Protein AF-A0A2S8NR70-F1 (afdb_monomer_lite)

Foldseek 3Di:
DKEKEWEAFLAAKIWIFIDDPNHTPDIDIDGHHHLVVRLVVVVVVCCVQFWDQDPVRDTDGDDCSVVYAAEYEPDDDDPPDDPVRVVSRVVNVVVCCVVPVRHDYDYPVVVVVVVPD

pLDDT: mean 82.93, std 11.63, range [36.47, 96.31]

Radius of gyration: 15.0 Å; chains: 1; bounding box: 35×43×35 Å

Secondary structure (DSSP, 8-state):
-EEEEEE--SSSEEEEEEEETTEEEEEEEEE-SSHHHHHHHHHHHHHHHHEEE-TTS-EEEPTTGGG-EEEEEEPPPPTTS-HHHHHHHHHHHHHHHHH-TT-EEEEHHHHHHHH--

Sequence (117 aa):
MIKIGIDPSGTGTTGIVIYEDNKIIHKQEFFSKDWKDHYELIDEYIDEYYFSLNENGFYVHKEGGSKMIWNIENCLYTNANASKDRDDLLRLLWSCTISYQFLNWVSSKYTKSVLCP

Structure (mmCIF, N/CA/C/O backbone):
data_AF-A0A2S8NR70-F1
#
_entry.id   AF-A0A2S8NR70-F1
#
loop_
_atom_site.group_PDB
_atom_site.id
_atom_site.type_symbol
_atom_site.label_atom_id
_atom_site.label_alt_id
_atom_site.label_comp_id
_atom_site.label_asym_id
_atom_site.label_entity_id
_atom_site.label_seq_id
_atom_site.pdbx_PDB_ins_code
_atom_site.Cartn_x
_atom_site.Cartn_y
_atom_site.Cartn_z
_atom_site.occupancy
_atom_site.B_iso_or_equiv
_atom_site.auth_seq_id
_atom_site.auth_comp_id
_atom_site.auth_asym_id
_atom_site.auth_atom_id
_atom_site.pdbx_PDB_model_num
ATOM 1 N N . MET A 1 1 ? -15.843 -1.300 12.259 1.00 79.56 1 MET A N 1
ATOM 2 C CA . MET A 1 1 ? -14.427 -1.751 12.232 1.00 79.56 1 MET A CA 1
ATOM 3 C C . MET A 1 1 ? -13.862 -1.449 10.861 1.00 79.56 1 MET A C 1
ATOM 5 O O . MET A 1 1 ? -14.419 -1.935 9.881 1.00 79.56 1 MET A O 1
ATOM 9 N N . ILE A 1 2 ? -12.777 -0.676 10.804 1.00 86.19 2 ILE A N 1
ATOM 10 C CA . ILE A 1 2 ? -12.110 -0.342 9.545 1.00 86.19 2 ILE A CA 1
ATOM 11 C C . ILE A 1 2 ? -11.006 -1.368 9.251 1.00 86.19 2 ILE A C 1
ATOM 13 O O . ILE A 1 2 ? -10.261 -1.767 10.150 1.00 86.19 2 ILE A O 1
ATOM 17 N N . LYS A 1 3 ? -10.919 -1.810 7.996 1.00 88.50 3 LYS A N 1
ATOM 18 C CA . LYS A 1 3 ? -9.861 -2.689 7.485 1.00 88.50 3 LYS A CA 1
ATOM 19 C C . LYS A 1 3 ? -9.307 -2.096 6.203 1.00 88.50 3 LYS A C 1
ATOM 21 O O . LYS A 1 3 ? -10.083 -1.701 5.337 1.00 88.50 3 LYS A O 1
ATOM 26 N N . ILE A 1 4 ? -7.991 -2.086 6.067 1.00 89.69 4 ILE A N 1
ATOM 27 C CA . ILE A 1 4 ? -7.317 -1.541 4.892 1.00 89.69 4 ILE A CA 1
ATOM 28 C C . ILE A 1 4 ? -6.511 -2.662 4.247 1.00 89.69 4 ILE A C 1
ATOM 30 O O . ILE A 1 4 ? -5.822 -3.417 4.935 1.00 89.69 4 ILE A O 1
ATOM 34 N N . GLY A 1 5 ? -6.682 -2.823 2.940 1.00 90.94 5 GLY A N 1
ATOM 35 C CA . GLY A 1 5 ? -5.932 -3.752 2.106 1.00 90.94 5 GLY A CA 1
ATOM 36 C C . GLY A 1 5 ? -5.048 -2.974 1.144 1.00 90.94 5 GLY A C 1
ATOM 37 O O . GLY A 1 5 ? -5.548 -2.094 0.445 1.00 90.94 5 GLY A O 1
ATOM 38 N N . ILE A 1 6 ? -3.761 -3.306 1.115 1.00 91.38 6 ILE A N 1
ATOM 39 C CA . ILE A 1 6 ? -2.758 -2.684 0.250 1.00 91.38 6 ILE A CA 1
ATOM 40 C C . ILE A 1 6 ? -2.108 -3.781 -0.592 1.00 91.38 6 ILE A C 1
ATOM 42 O O . ILE A 1 6 ? -1.565 -4.741 -0.044 1.00 91.38 6 ILE A O 1
ATOM 46 N N . ASP A 1 7 ? -2.153 -3.620 -1.909 1.00 90.81 7 ASP A N 1
ATOM 47 C CA . ASP A 1 7 ? -1.384 -4.390 -2.889 1.00 90.81 7 ASP A CA 1
ATOM 48 C C . ASP A 1 7 ? -0.250 -3.487 -3.406 1.00 90.81 7 ASP A C 1
ATOM 50 O O . ASP A 1 7 ? -0.499 -2.641 -4.270 1.00 90.81 7 ASP A O 1
ATOM 54 N N . PRO A 1 8 ? 0.953 -3.544 -2.804 1.00 89.31 8 PRO A N 1
ATOM 55 C CA . PRO A 1 8 ? 2.022 -2.592 -3.079 1.00 89.31 8 PRO A CA 1
ATOM 56 C C . PRO A 1 8 ? 2.807 -2.938 -4.349 1.00 89.31 8 PRO A C 1
ATOM 58 O O . PRO A 1 8 ? 3.100 -4.101 -4.644 1.00 89.31 8 PRO A O 1
ATOM 61 N N . SER A 1 9 ? 3.274 -1.899 -5.042 1.00 87.56 9 SER A N 1
ATOM 62 C CA . SER A 1 9 ? 4.198 -2.006 -6.172 1.00 87.56 9 SER A CA 1
ATOM 63 C C . SER A 1 9 ? 5.375 -1.044 -6.030 1.00 87.56 9 SER A C 1
ATOM 65 O O . SER A 1 9 ? 5.206 0.079 -5.579 1.00 87.56 9 SER A O 1
ATOM 67 N N . GLY A 1 10 ? 6.577 -1.467 -6.434 1.00 81.38 10 GLY A N 1
ATOM 68 C CA . GLY A 1 10 ? 7.762 -0.598 -6.438 1.00 81.38 10 GLY A CA 1
ATOM 69 C C . GLY A 1 10 ? 7.889 0.283 -7.686 1.00 81.38 10 GLY A C 1
ATOM 70 O O . GLY A 1 10 ? 8.498 1.344 -7.622 1.00 81.38 10 GLY A O 1
ATOM 71 N N . THR A 1 11 ? 7.339 -0.148 -8.827 1.00 85.12 11 THR A N 1
ATOM 72 C CA . THR A 1 11 ? 7.502 0.531 -10.133 1.00 85.12 11 THR A CA 1
ATOM 73 C C . THR A 1 11 ? 6.269 0.436 -11.045 1.00 85.12 11 THR A C 1
ATOM 75 O O . THR A 1 1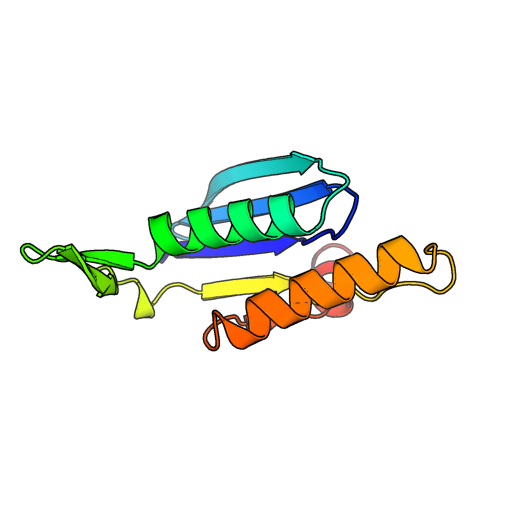1 ? 6.328 0.802 -12.223 1.00 85.12 11 THR A O 1
ATOM 78 N N . GLY A 1 12 ? 5.154 -0.077 -10.520 1.00 87.69 12 GLY A N 1
ATOM 79 C CA . GLY A 1 12 ? 3.904 -0.293 -11.242 1.00 87.69 12 GLY A CA 1
ATOM 80 C C . GLY A 1 12 ? 2.724 0.374 -10.547 1.00 87.69 12 GLY A C 1
ATOM 81 O O . GLY A 1 12 ? 2.755 1.572 -10.271 1.00 87.69 12 GLY A O 1
ATOM 82 N N . THR A 1 13 ? 1.671 -0.399 -10.293 1.00 91.44 13 THR A N 1
ATOM 83 C CA . THR A 1 13 ? 0.435 0.101 -9.687 1.00 91.44 13 THR A CA 1
ATOM 84 C C . THR A 1 13 ? 0.299 -0.408 -8.262 1.00 91.44 13 THR A C 1
ATOM 86 O O . THR A 1 13 ? 0.274 -1.618 -8.061 1.00 91.44 13 THR A O 1
ATOM 89 N N . THR A 1 14 ? 0.177 0.500 -7.298 1.00 92.62 14 THR A N 1
ATOM 90 C CA . THR A 1 14 ? -0.248 0.177 -5.934 1.00 92.62 14 THR A CA 1
ATOM 91 C C . THR A 1 14 ? -1.768 0.283 -5.847 1.00 92.62 14 THR A C 1
ATOM 93 O O . THR A 1 14 ? -2.355 1.291 -6.250 1.00 92.62 14 THR A O 1
ATOM 96 N N . GLY A 1 15 ? -2.416 -0.764 -5.342 1.00 93.56 15 GLY A N 1
ATOM 97 C CA . GLY A 1 15 ? -3.852 -0.799 -5.079 1.00 93.56 15 GLY A CA 1
ATOM 98 C C . GLY A 1 15 ? -4.145 -0.613 -3.594 1.00 93.56 15 GLY A C 1
ATOM 99 O O . GLY A 1 15 ? -3.528 -1.266 -2.756 1.00 93.56 15 GLY A O 1
ATOM 100 N N . ILE A 1 16 ? -5.112 0.241 -3.260 1.00 93.50 16 ILE A N 1
ATOM 101 C CA . ILE A 1 16 ? -5.577 0.453 -1.884 1.00 93.50 16 ILE A CA 1
ATOM 102 C C . ILE A 1 16 ? -7.092 0.278 -1.839 1.00 93.50 16 ILE A C 1
ATOM 104 O O . ILE A 1 16 ? -7.830 0.813 -2.670 1.00 93.50 16 ILE A O 1
ATOM 108 N N . VAL A 1 17 ? -7.572 -0.476 -0.854 1.00 93.62 17 VAL A N 1
ATOM 109 C CA . VAL A 1 17 ? -8.999 -0.660 -0.581 1.00 93.62 17 VAL A CA 1
ATOM 110 C C . VAL A 1 17 ? -9.275 -0.496 0.907 1.00 93.62 17 VAL A C 1
ATOM 112 O O . VAL A 1 17 ? -8.563 -1.041 1.750 1.00 93.62 17 VAL A O 1
ATOM 115 N N . ILE A 1 18 ? -10.337 0.236 1.232 1.00 91.31 18 ILE A N 1
ATOM 116 C CA . ILE A 1 18 ? -10.754 0.493 2.610 1.00 91.31 18 ILE A CA 1
ATOM 117 C C . ILE A 1 18 ? -12.157 -0.053 2.802 1.00 91.31 18 ILE A C 1
ATOM 119 O O . ILE A 1 18 ? -13.082 0.248 2.040 1.00 91.31 18 ILE A O 1
ATOM 123 N N . TYR A 1 19 ? -12.301 -0.852 3.849 1.00 91.00 19 TYR A N 1
ATOM 124 C CA . TYR A 1 19 ? -13.561 -1.418 4.282 1.00 91.00 19 TYR A CA 1
ATOM 125 C C . TYR A 1 19 ? -13.968 -0.821 5.618 1.00 91.00 19 TYR A C 1
ATOM 127 O O . TYR A 1 19 ? -13.166 -0.808 6.548 1.00 91.00 19 TYR A O 1
ATOM 135 N N . GLU A 1 20 ? -15.237 -0.463 5.756 1.00 88.94 20 GLU A N 1
ATOM 136 C CA . GLU A 1 20 ? -15.879 -0.207 7.042 1.00 88.94 20 GLU A CA 1
ATOM 137 C C . GLU A 1 20 ? -17.029 -1.198 7.217 1.00 88.94 20 GLU A C 1
ATOM 139 O O . GLU A 1 20 ? -17.884 -1.345 6.345 1.00 88.94 20 GLU A O 1
ATOM 144 N N . ASP A 1 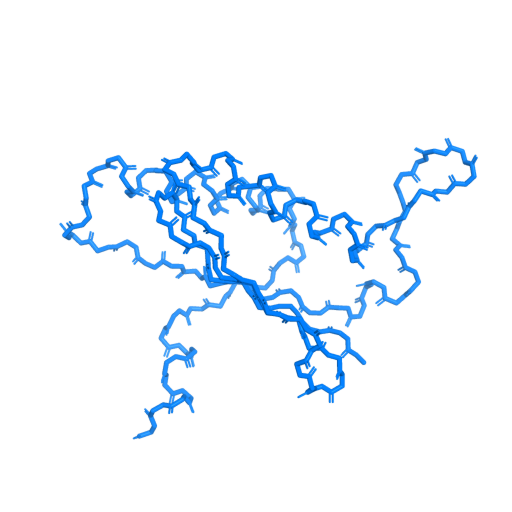21 ? -16.996 -1.965 8.309 1.00 88.62 21 ASP A N 1
ATOM 145 C CA . ASP A 1 21 ? -17.996 -3.004 8.605 1.00 88.62 21 ASP A CA 1
ATOM 146 C C . ASP A 1 21 ? -18.213 -3.980 7.433 1.00 88.62 21 ASP A C 1
ATOM 148 O O . ASP A 1 21 ? -19.325 -4.396 7.107 1.00 88.62 21 ASP A O 1
ATOM 152 N N . ASN A 1 22 ? -17.091 -4.366 6.811 1.00 86.19 22 ASN A N 1
ATOM 153 C CA . ASN A 1 22 ? -16.987 -5.248 5.642 1.00 86.19 22 ASN A CA 1
ATOM 154 C C . ASN A 1 22 ? -17.626 -4.704 4.350 1.00 86.19 22 ASN A C 1
ATOM 156 O O . ASN A 1 22 ? -17.773 -5.454 3.386 1.00 86.19 22 ASN A O 1
ATOM 160 N N . LYS A 1 23 ? -17.966 -3.414 4.290 1.00 90.38 23 LYS A N 1
ATOM 161 C CA . LYS A 1 23 ? -18.377 -2.734 3.057 1.00 90.38 23 LYS A CA 1
ATOM 162 C C . LYS A 1 23 ? -17.227 -1.898 2.525 1.00 90.38 23 LYS A C 1
ATOM 164 O O . LYS A 1 23 ? -16.571 -1.213 3.300 1.00 90.38 23 LYS A O 1
ATOM 169 N N . ILE A 1 24 ? -16.993 -1.949 1.216 1.00 93.00 24 ILE A N 1
ATOM 170 C CA . ILE A 1 24 ? -16.004 -1.084 0.565 1.00 93.00 24 ILE A CA 1
ATOM 171 C C . ILE A 1 24 ? -16.514 0.353 0.645 1.00 93.00 24 ILE A C 1
ATOM 173 O O . ILE A 1 24 ? -17.598 0.643 0.140 1.00 93.00 24 ILE A O 1
ATOM 177 N N . ILE A 1 25 ? -15.728 1.227 1.266 1.00 93.75 25 ILE A N 1
ATOM 178 C CA . ILE A 1 25 ? -15.997 2.669 1.322 1.00 93.75 25 ILE A CA 1
ATOM 179 C C . ILE A 1 25 ? -15.041 3.459 0.433 1.00 93.75 25 ILE A C 1
ATOM 181 O O . ILE A 1 25 ? -15.374 4.558 0.004 1.00 93.75 25 ILE A O 1
ATOM 185 N N . HIS A 1 26 ? -13.882 2.879 0.112 1.00 93.50 26 HIS A N 1
ATOM 186 C CA . HIS A 1 26 ? -12.894 3.492 -0.762 1.00 93.50 26 HIS A CA 1
ATOM 187 C C . HIS A 1 26 ? -12.104 2.443 -1.539 1.00 93.50 26 HIS A C 1
ATOM 189 O O . HIS A 1 26 ? -11.801 1.364 -1.021 1.00 93.50 26 HIS A O 1
ATOM 195 N N . LYS A 1 27 ? -11.757 2.776 -2.781 1.00 94.88 27 LYS A N 1
ATOM 196 C CA . LYS A 1 27 ? -10.868 1.990 -3.635 1.00 94.88 27 LYS A CA 1
ATOM 197 C C . LYS A 1 27 ? -10.084 2.938 -4.534 1.00 94.88 27 LYS A C 1
ATOM 199 O O . LYS A 1 27 ? -10.684 3.752 -5.233 1.00 94.88 27 LYS A O 1
ATOM 204 N N . GLN A 1 28 ? -8.767 2.781 -4.560 1.00 94.44 28 GLN A N 1
ATOM 205 C CA . GLN A 1 28 ? -7.877 3.557 -5.412 1.00 94.44 28 GLN A CA 1
ATOM 206 C C . GLN A 1 28 ? -6.805 2.665 -6.035 1.00 94.44 28 GLN A C 1
ATOM 208 O O . GLN A 1 28 ? -6.333 1.707 -5.426 1.00 94.44 28 GLN A O 1
ATOM 213 N N . GLU A 1 29 ? -6.413 3.023 -7.252 1.00 95.62 29 GLU A N 1
ATOM 214 C CA . GLU A 1 29 ? -5.205 2.541 -7.911 1.00 95.62 29 GLU A CA 1
ATOM 215 C C . GLU A 1 29 ? -4.287 3.742 -8.150 1.00 95.62 29 GLU A C 1
ATOM 217 O O . GLU A 1 29 ? -4.745 4.814 -8.554 1.00 95.62 29 GLU A O 1
ATOM 222 N N . PHE A 1 30 ? -2.998 3.571 -7.881 1.00 95.12 30 PHE A N 1
ATOM 223 C CA . PHE A 1 30 ? -1.980 4.597 -8.068 1.00 95.12 30 PHE A CA 1
ATOM 224 C C . PHE A 1 30 ? -0.812 4.032 -8.861 1.00 95.12 30 PHE A C 1
ATOM 226 O O . PHE A 1 30 ? -0.254 3.002 -8.494 1.00 95.12 30 PHE A O 1
ATOM 233 N N . PHE A 1 31 ? -0.432 4.710 -9.941 1.00 95.38 31 PHE A N 1
ATOM 234 C CA . PHE A 1 31 ? 0.681 4.304 -10.788 1.00 95.38 31 PHE A CA 1
ATOM 235 C C . PHE A 1 31 ? 1.859 5.265 -10.631 1.00 95.38 31 PHE A C 1
ATOM 237 O O . PHE A 1 31 ? 1.719 6.460 -10.891 1.00 95.38 31 PHE A O 1
ATOM 244 N N . SER A 1 32 ? 3.031 4.721 -10.307 1.00 94.25 32 SER A N 1
ATOM 245 C CA . SER A 1 32 ? 4.308 5.430 -10.404 1.00 94.25 32 SER A CA 1
ATOM 246 C C . SER A 1 32 ? 5.443 4.463 -10.733 1.00 94.25 32 SER A C 1
ATOM 248 O O . SER A 1 32 ? 5.379 3.268 -10.444 1.00 94.25 32 SER A O 1
ATOM 250 N N . LYS A 1 33 ? 6.505 4.998 -11.338 1.00 92.06 33 LYS A N 1
ATOM 251 C CA . LYS A 1 33 ? 7.760 4.281 -11.589 1.00 92.06 33 LYS A CA 1
ATOM 252 C C . LYS A 1 33 ? 8.790 4.466 -10.472 1.00 92.06 33 LYS A C 1
ATOM 254 O O . LYS A 1 33 ? 9.844 3.836 -10.548 1.00 92.06 33 LYS A O 1
ATOM 259 N N . ASP A 1 34 ? 8.53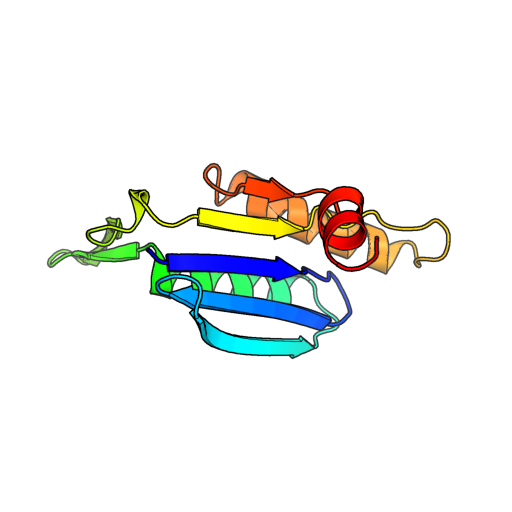0 5.338 -9.499 1.00 93.62 34 ASP A N 1
ATOM 260 C CA . ASP A 1 34 ? 9.391 5.544 -8.335 1.00 93.62 34 ASP A CA 1
ATOM 261 C C . ASP A 1 34 ? 8.742 4.925 -7.095 1.00 93.62 34 ASP A C 1
ATOM 263 O O . ASP A 1 34 ? 7.598 5.229 -6.758 1.00 93.62 34 ASP A O 1
ATOM 267 N N . TRP A 1 35 ? 9.480 4.058 -6.404 1.00 94.19 35 TRP A N 1
ATOM 268 C CA . TRP A 1 35 ? 9.011 3.397 -5.187 1.00 94.19 35 TRP A CA 1
ATOM 269 C C . TRP A 1 35 ? 8.752 4.388 -4.051 1.00 94.19 35 TRP A C 1
ATOM 271 O O . TRP A 1 35 ? 7.973 4.080 -3.150 1.00 94.19 35 TRP A O 1
ATOM 281 N N . LYS A 1 36 ? 9.392 5.565 -4.079 1.00 96.12 36 LYS A N 1
ATOM 282 C CA . LYS A 1 36 ? 9.168 6.612 -3.077 1.00 96.12 36 LYS A CA 1
ATOM 283 C C . LYS A 1 36 ? 7.764 7.182 -3.155 1.00 96.12 36 LYS A C 1
ATOM 285 O O . LYS A 1 36 ? 7.136 7.310 -2.116 1.00 96.12 36 LYS A O 1
ATOM 290 N N . ASP A 1 37 ? 7.248 7.412 -4.357 1.00 96.31 37 ASP A N 1
ATOM 291 C CA . ASP A 1 37 ? 5.883 7.909 -4.536 1.00 96.31 37 ASP A CA 1
ATOM 292 C C . ASP A 1 37 ? 4.860 6.901 -3.985 1.00 96.31 37 ASP A C 1
ATOM 294 O O . ASP A 1 37 ? 3.857 7.269 -3.380 1.00 96.31 37 ASP A O 1
ATOM 298 N N . HIS A 1 38 ? 5.129 5.601 -4.159 1.00 94.56 38 HIS A N 1
ATOM 299 C CA . HIS A 1 38 ? 4.306 4.539 -3.570 1.00 94.56 38 HIS A CA 1
ATOM 300 C C . HIS A 1 38 ? 4.391 4.524 -2.042 1.00 94.56 38 HIS A C 1
ATOM 302 O O . HIS A 1 38 ? 3.382 4.291 -1.380 1.00 94.56 38 HIS A O 1
ATOM 308 N N . TYR A 1 39 ? 5.578 4.768 -1.480 1.00 95.06 39 TYR A N 1
ATOM 309 C CA . TYR A 1 39 ? 5.757 4.882 -0.034 1.00 95.06 39 TYR A CA 1
ATOM 310 C C . TYR A 1 39 ? 5.010 6.095 0.527 1.00 95.06 39 TYR A C 1
ATOM 312 O O . TYR A 1 39 ? 4.282 5.937 1.498 1.00 95.06 39 TYR A O 1
ATOM 320 N N . GLU A 1 40 ? 5.153 7.266 -0.097 1.00 95.81 40 GLU A N 1
ATOM 321 C CA . GLU A 1 40 ? 4.483 8.508 0.309 1.00 95.81 40 GLU A CA 1
ATOM 322 C C . GLU A 1 40 ? 2.963 8.346 0.284 1.00 95.81 40 GLU A C 1
ATOM 324 O O . GLU A 1 40 ? 2.305 8.673 1.264 1.00 95.81 40 GLU A O 1
ATOM 329 N N . LEU A 1 41 ? 2.407 7.721 -0.761 1.00 94.62 41 LEU A N 1
ATOM 330 C CA . LEU A 1 41 ? 0.983 7.386 -0.795 1.00 94.62 41 LEU A CA 1
ATOM 331 C C . LEU A 1 41 ? 0.571 6.521 0.407 1.00 94.62 41 LEU A C 1
ATOM 333 O O . LEU A 1 41 ? -0.434 6.792 1.057 1.00 94.62 41 LEU A O 1
ATOM 337 N N . ILE A 1 42 ? 1.313 5.447 0.694 1.00 92.56 42 ILE A N 1
ATOM 338 C CA . ILE A 1 42 ? 0.989 4.546 1.810 1.00 92.56 42 ILE A CA 1
ATOM 339 C C . ILE A 1 42 ? 1.098 5.280 3.154 1.00 92.56 42 ILE A C 1
ATOM 341 O O . ILE A 1 42 ? 0.234 5.086 4.009 1.00 92.56 42 ILE A O 1
ATOM 345 N N . ASP A 1 43 ? 2.124 6.113 3.331 1.00 92.44 43 ASP A N 1
ATOM 346 C CA . ASP A 1 43 ? 2.333 6.945 4.520 1.00 92.44 43 ASP A CA 1
ATOM 347 C C . ASP A 1 43 ? 1.168 7.916 4.728 1.00 92.44 43 ASP A C 1
ATOM 349 O O . ASP A 1 43 ? 0.579 7.928 5.804 1.00 92.44 43 ASP A O 1
ATOM 353 N N . GLU A 1 44 ? 0.734 8.623 3.680 1.00 92.00 44 GLU A N 1
ATOM 354 C CA . GLU A 1 44 ? -0.423 9.526 3.725 1.00 92.00 44 GLU A CA 1
ATOM 355 C C . GLU A 1 44 ? -1.700 8.811 4.180 1.00 92.00 44 GLU A C 1
ATOM 357 O O . GLU A 1 44 ? -2.421 9.315 5.043 1.00 92.00 44 GLU A O 1
ATOM 362 N N . TYR A 1 45 ? -1.969 7.610 3.656 1.00 90.12 45 TYR A N 1
ATOM 363 C CA . TYR A 1 45 ? -3.110 6.812 4.107 1.00 90.12 45 TYR A CA 1
ATOM 364 C C . TYR A 1 45 ? -2.968 6.403 5.572 1.00 90.12 45 TYR A C 1
ATOM 366 O O . TYR A 1 45 ? -3.945 6.429 6.324 1.00 90.12 45 TYR A O 1
ATOM 374 N N . ILE A 1 46 ? -1.778 5.993 6.004 1.00 87.50 46 ILE A N 1
ATOM 375 C CA . ILE A 1 46 ? -1.553 5.619 7.401 1.00 87.50 46 ILE A CA 1
ATOM 376 C C . ILE A 1 46 ? -1.762 6.827 8.314 1.00 87.50 46 ILE A C 1
ATOM 378 O O . ILE A 1 46 ? -2.491 6.710 9.300 1.00 87.50 46 ILE A O 1
ATOM 382 N N . ASP A 1 47 ? -1.215 7.985 7.966 1.00 86.75 47 ASP A N 1
ATOM 383 C CA . ASP A 1 47 ? -1.415 9.237 8.691 1.00 86.75 47 ASP A CA 1
ATOM 384 C C . ASP A 1 47 ? -2.892 9.626 8.755 1.00 86.75 47 ASP A C 1
ATOM 386 O O . ASP A 1 47 ? -3.406 9.913 9.840 1.00 86.75 47 ASP A O 1
ATOM 390 N N . GLU A 1 48 ? -3.612 9.554 7.634 1.00 86.94 48 GLU A N 1
ATOM 391 C CA . GLU A 1 48 ? -5.033 9.888 7.574 1.00 86.94 48 GLU A CA 1
ATOM 392 C C . GLU A 1 48 ? -5.871 8.972 8.468 1.00 86.94 48 GLU A C 1
ATOM 394 O O . GLU A 1 48 ? -6.781 9.437 9.152 1.00 86.94 48 GLU A O 1
ATOM 399 N N . TYR A 1 49 ? -5.608 7.670 8.483 1.00 83.88 49 TYR A N 1
ATOM 400 C CA . TYR A 1 49 ? -6.509 6.707 9.116 1.00 83.88 49 TYR A CA 1
ATOM 401 C C . TYR A 1 49 ? -6.087 6.327 10.536 1.00 83.88 49 TYR A C 1
ATOM 403 O O . TYR A 1 49 ? -6.944 6.051 11.377 1.00 83.88 49 TYR A O 1
ATOM 411 N N . TYR A 1 50 ? -4.792 6.346 10.834 1.00 82.88 50 TYR A N 1
ATOM 412 C CA . TYR A 1 50 ? -4.245 5.846 12.091 1.00 82.88 50 TYR A CA 1
ATOM 413 C C . TYR A 1 50 ? -3.846 6.958 13.065 1.00 82.88 50 TYR A C 1
ATOM 415 O O . TYR A 1 50 ? -3.984 6.776 14.282 1.00 82.88 50 TYR A O 1
ATOM 423 N N . PHE A 1 51 ? -3.410 8.116 12.563 1.00 83.44 51 PHE A N 1
ATOM 424 C CA . PHE A 1 51 ? -2.923 9.212 13.393 1.00 83.44 51 PHE A CA 1
ATOM 425 C C . PHE A 1 51 ? -3.808 10.463 13.330 1.00 83.44 51 PHE A C 1
ATOM 427 O O . PHE A 1 51 ? -4.639 10.665 12.450 1.00 83.44 51 PHE A O 1
ATOM 434 N N . SER A 1 52 ? -3.679 11.309 14.344 1.00 83.88 52 SER A N 1
ATOM 435 C CA . SER A 1 52 ? -4.272 12.642 14.428 1.00 83.88 52 SER A CA 1
ATOM 436 C C . SER A 1 52 ? -3.301 13.567 15.143 1.00 83.88 52 SER A C 1
ATOM 438 O O . SER A 1 52 ? -2.480 13.103 15.930 1.00 83.88 52 SER A O 1
ATOM 440 N N . LEU A 1 53 ? -3.384 14.868 14.891 1.00 84.19 53 LEU A N 1
ATOM 441 C CA . LEU A 1 53 ? -2.614 15.845 15.651 1.00 84.19 53 LEU A CA 1
ATOM 442 C C . LEU A 1 53 ? -3.386 16.215 16.914 1.00 84.19 53 LEU A C 1
ATOM 444 O O . LEU A 1 53 ? -4.575 16.532 16.853 1.00 84.19 53 LEU A O 1
ATOM 448 N N . ASN A 1 54 ? -2.713 16.184 18.061 1.00 84.25 54 ASN A N 1
ATOM 449 C CA . ASN A 1 54 ? -3.266 16.773 19.273 1.00 84.25 54 ASN A CA 1
ATOM 450 C C . ASN A 1 54 ? -3.164 18.310 19.233 1.00 84.25 54 ASN A C 1
ATOM 452 O O . ASN A 1 54 ? -2.550 18.895 18.342 1.00 84.25 54 ASN A O 1
ATOM 456 N N . GLU A 1 55 ? -3.739 18.970 20.236 1.00 87.19 55 GLU A N 1
ATOM 457 C CA . GLU A 1 55 ? -3.712 20.434 20.399 1.00 87.19 55 GLU A CA 1
ATOM 458 C C . GLU A 1 55 ? -2.300 21.052 20.405 1.00 87.19 55 GLU A C 1
ATOM 460 O O . GLU A 1 55 ? -2.139 22.234 20.116 1.00 87.19 55 GLU A O 1
ATOM 465 N N . ASN A 1 56 ? -1.275 20.244 20.683 1.00 87.88 56 ASN A N 1
ATOM 466 C CA . ASN A 1 56 ? 0.127 20.648 20.731 1.00 87.88 56 ASN A CA 1
ATOM 467 C C . ASN A 1 56 ? 0.892 20.302 19.438 1.00 87.88 56 ASN A C 1
ATOM 469 O O . ASN A 1 56 ? 2.109 20.470 19.387 1.00 87.88 56 ASN A O 1
ATOM 473 N N . GLY A 1 57 ? 0.205 19.805 18.403 1.00 84.19 57 GLY A N 1
ATOM 474 C CA . GLY A 1 57 ? 0.798 19.457 17.109 1.00 84.19 57 GLY A CA 1
ATOM 475 C C . GLY A 1 57 ? 1.590 18.147 17.091 1.00 84.19 57 GLY A C 1
ATOM 476 O O . GLY A 1 57 ? 2.348 17.918 16.154 1.00 84.19 57 GLY A O 1
ATOM 477 N N . PHE A 1 58 ? 1.438 17.282 18.097 1.00 83.62 58 PHE A N 1
ATOM 478 C CA . PHE A 1 58 ? 2.057 15.955 18.097 1.00 83.62 58 PHE A CA 1
ATOM 479 C C . PHE A 1 58 ? 1.107 14.903 17.528 1.00 83.62 58 PHE A C 1
ATOM 481 O O . PHE A 1 58 ? -0.087 14.906 17.841 1.00 83.62 58 PHE A O 1
ATOM 488 N N . TYR A 1 59 ? 1.658 13.963 16.758 1.00 80.88 59 TYR A N 1
ATOM 489 C CA . TYR A 1 59 ? 0.937 12.783 16.293 1.00 80.88 59 TYR A CA 1
ATOM 490 C C . TYR A 1 59 ? 0.517 11.898 17.471 1.00 80.88 59 TYR A C 1
ATOM 492 O O . TYR A 1 59 ? 1.336 11.473 18.288 1.00 80.88 59 TYR A O 1
ATOM 500 N N . VAL A 1 60 ? -0.777 11.607 17.544 1.00 83.00 60 VAL A N 1
ATOM 501 C CA . VAL A 1 60 ? -1.393 10.669 18.481 1.00 83.00 60 VAL A CA 1
ATOM 502 C C . VAL A 1 60 ? -2.274 9.691 17.716 1.00 83.00 60 VAL A C 1
ATOM 504 O O . VAL A 1 60 ? -2.827 10.021 16.667 1.00 83.00 60 VAL A O 1
ATOM 507 N N . HIS A 1 61 ? -2.426 8.476 18.238 1.00 80.56 61 HIS A N 1
ATOM 508 C CA . HIS A 1 61 ? -3.332 7.493 17.649 1.00 80.56 61 HIS A CA 1
ATOM 509 C C . HIS A 1 61 ? -4.766 8.030 17.645 1.00 80.56 61 HIS A C 1
ATOM 511 O O . HIS A 1 61 ? -5.252 8.498 18.679 1.00 80.56 61 HIS A O 1
ATOM 517 N N . LYS A 1 62 ? -5.457 7.923 16.508 1.00 80.62 62 LYS A N 1
ATOM 518 C CA . LYS A 1 62 ? -6.892 8.219 16.439 1.00 80.62 62 LYS A CA 1
ATOM 519 C C . LYS A 1 62 ? -7.669 7.311 17.387 1.00 80.62 62 LYS A C 1
ATOM 521 O O . LYS A 1 62 ? -7.315 6.145 17.587 1.00 80.62 62 LYS A O 1
ATOM 526 N N . GLU A 1 63 ? -8.752 7.830 17.961 1.00 72.12 63 GLU A N 1
ATOM 527 C CA . GLU A 1 63 ? -9.653 7.025 18.784 1.00 72.12 63 GLU A CA 1
ATOM 528 C C . GL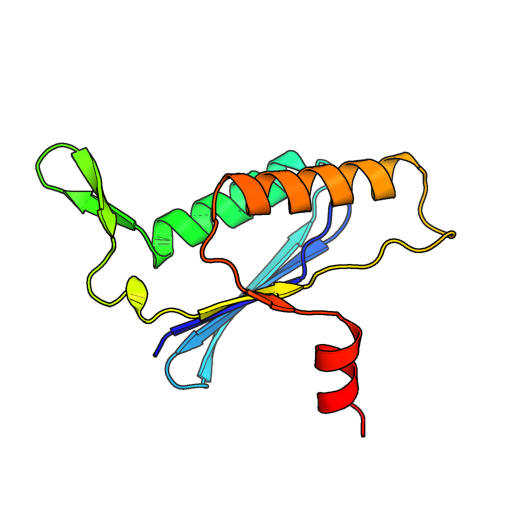U A 1 63 ? -10.205 5.858 17.946 1.00 72.12 63 GLU A C 1
ATOM 530 O O . GLU A 1 63 ? -10.813 6.053 16.897 1.00 72.12 63 GLU A O 1
ATOM 535 N N . GLY A 1 64 ? -9.927 4.620 18.369 1.00 67.25 64 GLY A N 1
ATOM 536 C CA . GLY A 1 64 ? -10.256 3.418 17.594 1.00 67.25 64 GLY A CA 1
ATOM 537 C C . GLY A 1 64 ? -9.223 3.008 16.533 1.00 67.25 64 GLY A C 1
ATOM 538 O O . GLY A 1 64 ? -9.363 1.920 15.974 1.00 67.25 64 GLY A O 1
ATOM 539 N N . GLY A 1 65 ? -8.154 3.784 16.322 1.00 61.72 65 GLY A N 1
ATOM 540 C CA . GLY A 1 65 ? -7.055 3.466 15.401 1.00 61.72 65 GLY A CA 1
ATOM 541 C C . GLY A 1 65 ? -6.366 2.139 15.733 1.00 61.72 65 GLY A C 1
ATOM 542 O O . GLY A 1 65 ? -6.111 1.327 14.850 1.00 61.72 65 GLY A O 1
ATOM 543 N N . SER A 1 66 ? -6.205 1.825 17.023 1.00 61.00 66 SER A N 1
ATOM 544 C CA . SER A 1 66 ? -5.668 0.536 17.496 1.00 61.00 66 SER A CA 1
ATOM 545 C C . SER A 1 66 ? -6.547 -0.684 17.178 1.00 61.00 66 SER A C 1
ATOM 547 O O . SER A 1 66 ? -6.100 -1.818 17.341 1.00 61.00 66 SER A O 1
ATOM 549 N N . LYS A 1 67 ? -7.794 -0.480 16.729 1.00 65.94 67 LYS A N 1
ATOM 550 C CA . LYS A 1 67 ? -8.707 -1.545 16.273 1.00 65.94 67 LYS A CA 1
ATOM 551 C C . LYS A 1 67 ? -8.730 -1.694 14.748 1.00 65.94 67 LYS A C 1
ATOM 553 O O . LYS A 1 67 ? -9.491 -2.523 14.243 1.00 65.94 67 LYS A O 1
ATOM 558 N N . MET A 1 68 ? -7.957 -0.892 14.018 1.00 74.69 68 MET A N 1
ATOM 559 C CA . MET A 1 68 ? -7.851 -0.992 12.565 1.00 74.69 68 MET A CA 1
ATOM 560 C C . MET A 1 68 ? -6.915 -2.125 12.180 1.00 74.69 68 MET A C 1
ATOM 562 O O . MET A 1 68 ? -5.858 -2.310 12.779 1.00 74.69 68 MET A O 1
ATOM 566 N N . ILE A 1 69 ? -7.304 -2.877 11.155 1.00 79.69 69 ILE A N 1
ATOM 567 C CA . ILE A 1 69 ? -6.480 -3.958 10.615 1.00 79.69 69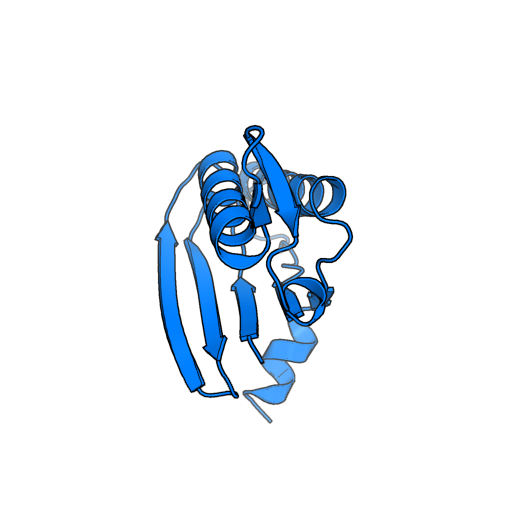 ILE A CA 1
ATOM 568 C C . ILE A 1 69 ? -5.900 -3.487 9.289 1.00 79.69 69 ILE A C 1
ATOM 570 O O . ILE A 1 69 ? -6.640 -3.294 8.323 1.00 79.69 69 ILE A O 1
ATOM 574 N N . TRP A 1 70 ? -4.581 -3.344 9.250 1.00 82.81 70 TRP A N 1
ATOM 575 C CA . TRP A 1 70 ? -3.831 -2.993 8.052 1.00 82.81 70 TRP A CA 1
ATOM 576 C C . TRP A 1 70 ? -3.198 -4.241 7.461 1.00 82.81 70 TRP A C 1
ATOM 578 O O . TRP A 1 70 ? -2.307 -4.826 8.070 1.00 82.81 70 TRP A O 1
ATOM 588 N N . ASN A 1 71 ? -3.670 -4.655 6.291 1.00 84.44 71 ASN A N 1
ATOM 589 C CA . ASN A 1 71 ? -3.142 -5.804 5.574 1.00 84.44 71 ASN A CA 1
ATOM 590 C C . ASN A 1 71 ? -2.383 -5.317 4.349 1.00 84.44 71 ASN A C 1
ATOM 592 O O . ASN A 1 71 ? -2.980 -4.714 3.459 1.00 84.44 71 ASN A O 1
ATOM 596 N N . ILE A 1 72 ? -1.093 -5.615 4.294 1.00 84.06 72 ILE A N 1
ATOM 597 C CA . ILE A 1 72 ? -0.264 -5.340 3.124 1.00 84.06 72 ILE A CA 1
ATOM 598 C C . ILE A 1 72 ? 0.177 -6.662 2.504 1.00 84.06 72 ILE A C 1
ATOM 600 O O . ILE A 1 72 ? 0.625 -7.579 3.204 1.00 84.06 72 ILE A O 1
ATOM 604 N N . GLU A 1 73 ? -0.004 -6.795 1.193 1.00 82.06 73 GLU A N 1
ATOM 605 C CA . GLU A 1 73 ? 0.436 -7.983 0.478 1.00 82.06 73 GLU A CA 1
ATOM 606 C C . GLU A 1 73 ? 1.967 -8.048 0.490 1.00 82.06 73 GLU A C 1
ATOM 608 O O . GLU A 1 73 ? 2.674 -7.134 0.069 1.00 82.06 73 GLU A O 1
ATOM 613 N N . ASN A 1 74 ? 2.496 -9.164 0.987 1.00 76.75 74 ASN A N 1
ATOM 614 C CA . ASN A 1 74 ? 3.901 -9.502 0.857 1.00 76.75 74 ASN A CA 1
ATOM 615 C C . ASN A 1 74 ? 4.136 -10.034 -0.562 1.00 76.75 74 ASN A C 1
ATOM 617 O O . ASN A 1 74 ? 4.137 -11.250 -0.807 1.00 76.75 74 ASN A O 1
ATOM 621 N N . CYS A 1 75 ? 4.244 -9.096 -1.501 1.00 71.69 75 CYS A N 1
ATOM 622 C CA . CYS A 1 75 ? 4.436 -9.368 -2.915 1.00 71.69 75 CYS A CA 1
ATOM 623 C C . CYS A 1 75 ? 5.759 -10.110 -3.137 1.00 71.69 75 CYS A C 1
ATOM 625 O O . CYS A 1 75 ? 6.844 -9.613 -2.835 1.00 71.69 75 CYS A O 1
ATOM 627 N N . LEU A 1 76 ? 5.673 -11.316 -3.702 1.00 68.38 76 LEU A N 1
ATOM 628 C CA . LEU A 1 76 ? 6.852 -12.052 -4.141 1.00 68.38 76 LEU A CA 1
ATOM 629 C C . LEU A 1 76 ? 7.283 -11.504 -5.501 1.00 68.38 76 LEU A C 1
ATOM 631 O O . LEU A 1 76 ? 6.530 -11.588 -6.471 1.00 68.38 76 LEU A O 1
ATOM 635 N N . TYR A 1 77 ? 8.506 -10.987 -5.584 1.00 66.69 77 TYR A N 1
ATOM 636 C CA . TYR A 1 77 ? 9.129 -10.728 -6.876 1.00 66.69 77 TYR A CA 1
ATOM 637 C C . TYR A 1 77 ? 9.323 -12.052 -7.623 1.00 66.69 77 TYR A C 1
ATOM 639 O O . TYR A 1 77 ? 9.601 -13.093 -7.022 1.00 66.69 77 TYR A O 1
ATOM 647 N N . THR A 1 78 ? 9.186 -12.026 -8.944 1.00 61.97 78 THR A N 1
ATOM 648 C CA . THR A 1 78 ? 9.460 -13.200 -9.778 1.00 61.97 78 THR A CA 1
ATOM 649 C C . THR A 1 78 ? 10.812 -13.054 -10.463 1.00 61.97 78 THR A C 1
ATOM 651 O O . THR A 1 78 ? 11.321 -11.948 -10.635 1.00 61.97 78 THR A O 1
ATOM 654 N N . ASN A 1 79 ? 11.389 -14.170 -10.916 1.00 60.44 79 ASN A N 1
ATOM 655 C CA . ASN A 1 79 ? 12.622 -14.153 -11.716 1.00 60.44 79 ASN A CA 1
ATOM 656 C C . ASN A 1 79 ? 12.465 -13.419 -13.065 1.00 60.44 79 ASN A C 1
ATOM 658 O O . ASN A 1 79 ? 13.462 -13.195 -13.743 1.00 60.44 79 ASN A O 1
ATOM 662 N N . ALA A 1 80 ? 11.236 -13.073 -13.464 1.00 63.62 80 ALA A N 1
ATOM 663 C CA . ALA A 1 80 ? 10.952 -12.302 -14.670 1.00 63.62 80 ALA A CA 1
ATOM 664 C C . ALA A 1 80 ? 11.022 -10.779 -14.450 1.00 63.62 80 ALA A C 1
ATOM 666 O O . ALA A 1 80 ? 11.035 -10.029 -15.424 1.00 63.62 80 ALA A O 1
ATOM 667 N N . ASN A 1 81 ? 11.065 -10.307 -13.199 1.00 65.50 81 ASN A N 1
ATOM 668 C CA . ASN A 1 81 ? 11.201 -8.884 -12.900 1.00 65.50 81 ASN A CA 1
ATOM 669 C C . ASN A 1 81 ? 12.624 -8.405 -13.219 1.00 65.50 81 ASN A C 1
ATOM 671 O O . ASN A 1 81 ? 13.604 -9.093 -12.916 1.00 65.50 81 ASN A O 1
ATOM 675 N N . ALA A 1 82 ? 12.752 -7.199 -13.781 1.00 71.75 82 ALA A N 1
ATOM 676 C CA . ALA A 1 82 ? 14.059 -6.567 -13.909 1.00 71.75 82 ALA A CA 1
ATOM 677 C C . ALA A 1 82 ? 14.669 -6.349 -12.513 1.00 71.75 82 ALA A C 1
ATOM 679 O O . ALA A 1 82 ? 13.950 -6.151 -11.530 1.00 71.75 82 ALA A O 1
ATOM 680 N N . SER A 1 83 ? 16.004 -6.361 -12.418 1.00 77.06 83 SER A N 1
ATOM 681 C CA . SER A 1 83 ? 16.711 -6.196 -11.137 1.00 77.06 83 SER A CA 1
ATOM 682 C C . SER A 1 83 ? 16.267 -4.941 -10.384 1.00 77.06 83 SER A C 1
ATOM 684 O O . SER A 1 83 ? 16.057 -4.998 -9.178 1.00 77.06 83 SER A O 1
ATOM 686 N N . LYS A 1 84 ? 16.044 -3.841 -11.112 1.00 81.69 84 LYS A N 1
ATOM 687 C CA . LYS A 1 84 ? 15.539 -2.582 -10.559 1.00 81.69 84 LYS A CA 1
ATOM 688 C C . LYS A 1 84 ? 14.142 -2.724 -9.952 1.00 81.69 84 LYS A C 1
ATOM 690 O O . LYS A 1 84 ? 13.964 -2.327 -8.811 1.00 81.69 84 LYS A O 1
ATOM 695 N N . ASP A 1 85 ? 13.189 -3.326 -10.663 1.00 81.06 85 ASP A N 1
ATOM 696 C CA . ASP A 1 85 ? 11.806 -3.473 -10.175 1.00 81.06 85 ASP A CA 1
ATOM 697 C C . ASP A 1 85 ? 11.745 -4.300 -8.889 1.00 81.06 85 ASP A C 1
ATOM 699 O O . ASP A 1 85 ? 10.999 -3.990 -7.961 1.00 81.06 85 ASP A O 1
ATOM 703 N N . ARG A 1 86 ? 12.570 -5.350 -8.819 1.00 83.50 86 ARG A N 1
ATOM 704 C CA . ARG A 1 86 ? 12.723 -6.157 -7.610 1.00 83.50 86 ARG A CA 1
ATOM 705 C C . ARG A 1 86 ? 13.283 -5.327 -6.458 1.00 83.50 86 ARG A C 1
ATOM 707 O O . ARG A 1 86 ? 12.744 -5.380 -5.357 1.00 83.50 86 ARG 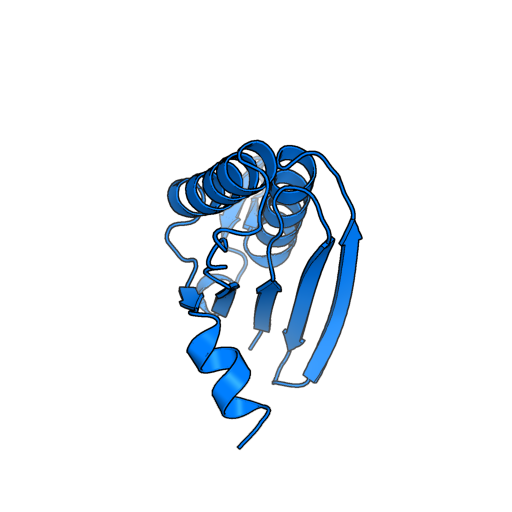A O 1
ATOM 714 N N . ASP A 1 87 ? 14.384 -4.621 -6.689 1.00 88.69 87 ASP A N 1
ATOM 715 C CA . ASP A 1 87 ? 15.074 -3.882 -5.634 1.00 88.69 87 ASP A CA 1
ATOM 716 C C . ASP A 1 87 ? 14.210 -2.714 -5.121 1.00 88.69 87 ASP A C 1
ATOM 718 O O . ASP A 1 87 ? 14.175 -2.464 -3.918 1.00 88.69 87 ASP A O 1
ATOM 722 N N . ASP A 1 88 ? 13.468 -2.051 -6.007 1.00 90.88 88 ASP A N 1
ATOM 723 C CA . ASP A 1 88 ? 12.523 -0.977 -5.684 1.00 90.88 88 ASP A CA 1
ATOM 724 C C . ASP A 1 88 ? 11.321 -1.501 -4.876 1.00 90.88 88 ASP A C 1
ATOM 726 O O . ASP A 1 88 ? 10.964 -0.914 -3.853 1.00 90.88 88 ASP A O 1
ATOM 730 N N . LEU A 1 89 ? 10.759 -2.663 -5.239 1.00 89.44 89 LEU A N 1
ATOM 731 C CA . LEU A 1 89 ? 9.734 -3.327 -4.423 1.00 89.44 89 LEU A CA 1
ATOM 732 C C . LEU A 1 89 ? 10.271 -3.678 -3.026 1.00 89.44 89 LEU A C 1
ATOM 734 O O . LEU A 1 89 ? 9.621 -3.390 -2.026 1.00 89.44 89 LEU A O 1
ATOM 738 N N . LEU A 1 90 ? 11.468 -4.263 -2.929 1.00 89.06 90 LEU A N 1
ATOM 739 C CA . LEU A 1 90 ? 12.064 -4.615 -1.635 1.00 89.06 90 LEU A CA 1
ATOM 740 C C . LEU A 1 90 ? 12.326 -3.381 -0.760 1.00 89.06 90 LEU A C 1
ATOM 742 O O . LEU A 1 90 ? 12.102 -3.440 0.449 1.00 89.06 90 LEU A O 1
ATOM 746 N N . ARG A 1 91 ? 12.758 -2.260 -1.352 1.00 92.62 91 ARG A N 1
ATOM 747 C CA . ARG A 1 91 ? 12.921 -0.976 -0.647 1.00 92.62 91 ARG A CA 1
ATOM 748 C C . ARG A 1 91 ? 11.603 -0.467 -0.081 1.00 92.62 91 ARG A C 1
ATOM 750 O O . ARG A 1 91 ? 11.588 -0.044 1.074 1.00 92.62 91 ARG A O 1
ATOM 757 N N . LEU A 1 92 ? 10.519 -0.545 -0.851 1.00 92.56 92 LEU A N 1
ATOM 758 C CA . LEU A 1 92 ? 9.187 -0.153 -0.396 1.00 92.56 92 LEU A CA 1
ATOM 759 C C . LEU A 1 92 ? 8.737 -1.007 0.796 1.00 92.56 92 LEU A C 1
ATOM 761 O O . LEU A 1 92 ? 8.460 -0.470 1.867 1.00 92.56 92 LEU A O 1
ATOM 765 N N . LEU A 1 93 ? 8.738 -2.337 0.642 1.00 89.88 93 LEU A N 1
ATOM 766 C CA . LEU A 1 93 ? 8.272 -3.256 1.689 1.00 89.88 93 LEU A CA 1
ATOM 767 C C . LEU A 1 93 ? 9.093 -3.105 2.978 1.00 89.88 93 LEU A C 1
ATOM 769 O O . LEU A 1 93 ? 8.542 -3.108 4.082 1.00 89.88 93 LEU A O 1
ATOM 773 N N . TRP A 1 94 ? 10.411 -2.933 2.850 1.00 89.44 94 TRP A N 1
ATOM 774 C CA . TRP A 1 94 ? 11.293 -2.739 3.998 1.00 89.44 94 TRP A CA 1
ATOM 775 C C . TRP A 1 94 ? 11.063 -1.394 4.692 1.00 89.44 94 TRP A C 1
ATOM 777 O O . TRP A 1 94 ? 10.997 -1.351 5.920 1.00 89.44 94 TRP A O 1
ATOM 787 N N . SER A 1 95 ? 10.877 -0.316 3.924 1.00 91.38 95 SER A N 1
ATOM 788 C CA . SER A 1 95 ? 10.534 1.006 4.468 1.00 91.38 95 SER A CA 1
ATOM 789 C C . SER A 1 95 ? 9.231 0.944 5.268 1.00 91.38 95 SER A C 1
ATOM 791 O O . SER A 1 95 ? 9.210 1.351 6.425 1.00 91.38 95 SER A O 1
ATOM 793 N N . CYS A 1 96 ? 8.180 0.323 4.722 1.00 88.50 96 CYS A N 1
ATOM 794 C CA . CYS A 1 96 ? 6.922 0.125 5.446 1.00 88.50 96 CYS A CA 1
ATOM 795 C C . CYS A 1 96 ? 7.096 -0.738 6.708 1.00 88.50 96 CYS A C 1
ATOM 797 O O . CYS A 1 96 ? 6.492 -0.449 7.736 1.00 88.50 96 CYS A O 1
ATOM 799 N N . THR A 1 97 ? 7.938 -1.778 6.658 1.00 86.81 97 THR A N 1
ATOM 800 C CA . THR A 1 97 ? 8.204 -2.650 7.819 1.00 86.81 97 THR A CA 1
ATOM 801 C C . THR A 1 97 ? 8.853 -1.883 8.971 1.00 86.81 97 THR A C 1
ATOM 803 O O . THR A 1 97 ? 8.492 -2.087 10.129 1.00 86.81 97 THR A O 1
ATOM 806 N N . ILE A 1 98 ? 9.819 -1.013 8.663 1.00 86.56 98 ILE A N 1
ATOM 807 C CA . ILE A 1 98 ? 10.515 -0.208 9.671 1.00 86.56 98 ILE A CA 1
ATOM 808 C C . ILE A 1 98 ? 9.575 0.849 10.254 1.00 86.56 98 ILE A C 1
ATOM 810 O O . ILE A 1 98 ? 9.520 0.993 11.476 1.00 86.56 98 ILE A O 1
ATOM 814 N N . SER A 1 99 ? 8.848 1.568 9.395 1.00 86.38 99 SER A N 1
ATOM 815 C CA . SER A 1 99 ? 7.994 2.684 9.808 1.00 86.38 99 SER A CA 1
ATOM 816 C C . SER A 1 99 ? 6.745 2.226 10.565 1.00 86.38 99 SER A C 1
ATOM 818 O O . SER A 1 99 ? 6.320 2.894 11.507 1.00 86.38 99 SER A O 1
ATOM 820 N N . TYR A 1 100 ? 6.176 1.065 10.219 1.00 84.94 100 TYR A N 1
ATOM 821 C CA . TYR A 1 100 ? 4.866 0.639 10.721 1.00 84.94 100 TYR A CA 1
ATOM 822 C C . TYR A 1 100 ? 4.876 -0.818 11.195 1.00 84.94 100 TYR A C 1
ATOM 824 O O . TYR A 1 100 ? 4.408 -1.744 10.531 1.00 84.94 100 TYR A O 1
ATOM 832 N N . GLN A 1 101 ? 5.353 -1.026 12.421 1.00 79.50 101 GLN A N 1
ATOM 833 C CA . GLN A 1 101 ? 5.451 -2.357 13.038 1.00 79.50 101 GLN A CA 1
ATOM 834 C C . GLN A 1 101 ? 4.094 -3.038 13.302 1.00 79.50 101 GLN A C 1
ATOM 836 O O . GLN A 1 101 ? 4.052 -4.221 13.628 1.00 79.50 101 GLN A O 1
ATOM 841 N N . PHE A 1 102 ? 2.984 -2.304 13.178 1.00 79.06 102 PHE A N 1
ATOM 842 C CA . PHE A 1 102 ? 1.624 -2.821 13.354 1.00 79.06 102 PHE A CA 1
ATOM 843 C C . PHE A 1 102 ? 1.003 -3.376 12.059 1.00 79.06 102 PHE A C 1
ATOM 845 O O . PHE A 1 102 ? -0.125 -3.872 12.099 1.00 79.06 102 PHE A O 1
ATOM 852 N N . LEU A 1 103 ? 1.698 -3.294 10.916 1.00 82.94 103 LEU A N 1
ATOM 853 C CA . LEU A 1 103 ? 1.211 -3.848 9.652 1.00 82.94 103 LEU A CA 1
ATOM 854 C C . LEU A 1 103 ? 1.141 -5.378 9.708 1.00 82.94 103 LEU A C 1
ATOM 856 O O . LEU A 1 103 ? 2.100 -6.056 10.080 1.00 82.94 103 LEU A O 1
ATOM 860 N N . ASN A 1 104 ? 0.013 -5.929 9.266 1.00 85.31 104 ASN A N 1
ATOM 861 C CA . ASN A 1 104 ? -0.149 -7.358 9.062 1.00 85.31 104 ASN A CA 1
ATOM 862 C C . ASN A 1 104 ? 0.284 -7.732 7.638 1.00 85.31 104 ASN A C 1
ATOM 864 O O . ASN A 1 104 ? -0.379 -7.389 6.657 1.00 85.31 104 ASN A O 1
ATOM 868 N N . TRP A 1 105 ? 1.395 -8.455 7.524 1.00 83.75 105 TRP A N 1
ATOM 869 C CA . TRP A 1 105 ? 1.920 -8.924 6.244 1.00 83.75 105 TRP A CA 1
ATOM 870 C C . TRP A 1 105 ? 1.171 -10.169 5.774 1.00 83.75 105 TRP A C 1
ATOM 872 O O . TRP A 1 105 ? 1.222 -11.222 6.414 1.00 83.75 105 TRP A O 1
ATOM 882 N N . VAL A 1 106 ? 0.506 -10.077 4.624 1.00 83.12 106 VAL A N 1
ATOM 883 C CA . VAL A 1 106 ? -0.311 -11.166 4.079 1.00 83.12 106 VAL A CA 1
ATOM 884 C C . VAL A 1 106 ? 0.352 -11.742 2.837 1.00 83.12 106 VAL A C 1
ATOM 886 O O . VAL A 1 106 ? 0.638 -11.030 1.884 1.00 83.12 106 VAL A O 1
ATOM 889 N N . SER A 1 107 ? 0.601 -13.052 2.807 1.00 78.50 107 SER A N 1
ATOM 890 C CA . SER A 1 107 ? 1.138 -13.680 1.594 1.00 78.50 107 SER A CA 1
ATOM 891 C C . SER A 1 107 ? 0.095 -13.712 0.475 1.00 78.50 107 SER A C 1
ATOM 893 O O . SER A 1 107 ? -1.038 -14.150 0.686 1.00 78.50 107 SER A O 1
ATOM 895 N N . SER A 1 108 ? 0.537 -13.376 -0.738 1.00 72.81 108 SER A N 1
ATOM 896 C CA . SER A 1 108 ? -0.233 -13.453 -1.988 1.00 72.81 108 SER A CA 1
ATOM 897 C C . SER A 1 108 ? -0.910 -14.806 -2.245 1.00 72.81 108 SER A C 1
ATOM 899 O O . SER A 1 108 ? -1.938 -14.892 -2.914 1.00 72.81 108 SER A O 1
ATOM 901 N N . LYS A 1 109 ? -0.349 -15.898 -1.710 1.00 71.00 109 LYS A N 1
ATOM 902 C CA . LYS A 1 109 ? -0.932 -17.241 -1.835 1.00 71.00 109 LYS A CA 1
ATOM 903 C C . LYS A 1 109 ? -2.274 -17.348 -1.114 1.00 71.00 109 LYS A C 1
ATOM 905 O O . LYS A 1 109 ? -3.187 -17.969 -1.647 1.00 71.00 109 LYS A O 1
ATOM 910 N N . TYR A 1 110 ? -2.390 -16.732 0.063 1.00 67.25 110 TYR A N 1
ATOM 911 C CA . TYR A 1 110 ? -3.596 -16.805 0.886 1.00 67.25 110 TYR A CA 1
ATOM 912 C C . TYR A 1 110 ? -4.710 -15.902 0.361 1.00 67.25 110 TYR A C 1
ATOM 914 O O . TYR A 1 110 ? -5.876 -16.277 0.428 1.00 67.25 110 TYR A O 1
ATOM 922 N N . THR A 1 111 ? -4.378 -14.736 -0.199 1.00 61.06 111 THR A N 1
ATOM 923 C CA . THR A 1 111 ? -5.386 -13.850 -0.806 1.00 61.06 111 THR A CA 1
ATOM 924 C C . THR A 1 111 ? -5.993 -14.478 -2.061 1.00 61.06 111 THR A C 1
ATOM 926 O O . THR A 1 111 ? -7.206 -14.435 -2.254 1.00 61.06 111 THR A O 1
ATOM 929 N N . LYS A 1 112 ? -5.174 -15.148 -2.879 1.00 63.12 112 LYS A N 1
ATOM 930 C CA . LYS A 1 112 ? -5.611 -15.772 -4.140 1.00 63.12 112 LYS A CA 1
ATOM 931 C C . LYS A 1 112 ? -6.383 -17.077 -3.939 1.00 63.12 112 LYS A C 1
ATOM 933 O O . LYS A 1 112 ? -7.351 -17.312 -4.655 1.00 63.12 112 LYS A O 1
ATOM 938 N N . SER A 1 113 ? -6.016 -17.891 -2.947 1.00 58.31 113 SER A N 1
ATOM 939 C CA . SER A 1 113 ? -6.703 -19.161 -2.658 1.00 58.31 113 SER A CA 1
ATOM 940 C C . SER A 1 113 ? -8.126 -18.992 -2.121 1.00 58.31 113 SER A C 1
ATOM 942 O O . SER A 1 113 ? -8.918 -19.922 -2.189 1.00 58.31 113 SER A O 1
ATOM 944 N N . VAL A 1 114 ? -8.453 -17.831 -1.546 1.00 58.34 114 VAL A N 1
ATOM 945 C CA . VAL A 1 114 ? -9.794 -17.547 -1.000 1.00 58.34 114 VAL A CA 1
ATOM 946 C C . VAL A 1 114 ? -10.752 -17.043 -2.085 1.00 58.34 114 VAL A C 1
ATOM 948 O O . VAL A 1 114 ? -11.959 -17.242 -1.978 1.00 58.34 114 VAL A O 1
ATOM 951 N N . LEU A 1 115 ? -10.224 -16.403 -3.132 1.00 53.97 115 LEU A N 1
ATOM 952 C CA . LEU A 1 115 ? -11.015 -15.816 -4.218 1.00 53.97 115 LEU A CA 1
ATOM 953 C C . LEU A 1 115 ? -11.270 -16.792 -5.377 1.00 53.97 115 LEU A C 1
ATOM 955 O O . LEU A 1 115 ? -12.265 -16.640 -6.081 1.00 53.97 115 LEU A O 1
ATOM 959 N N . CYS A 1 116 ? -10.407 -17.796 -5.551 1.00 36.47 116 CYS A N 1
ATOM 960 C CA . CYS A 1 116 ? -10.543 -18.835 -6.571 1.00 36.47 116 CYS A CA 1
ATOM 961 C C . CYS A 1 116 ? -10.397 -20.234 -5.936 1.00 36.47 116 CYS A C 1
ATOM 963 O O . CYS A 1 116 ? -9.272 -20.742 -5.893 1.00 36.47 116 CYS A O 1
ATOM 965 N N . PRO A 1 117 ? -11.482 -20.830 -5.403 1.00 44.88 117 PRO A N 1
ATOM 966 C CA . PRO A 1 117 ? -11.508 -22.241 -5.010 1.00 44.88 117 PRO A CA 1
ATOM 967 C C . PRO A 1 117 ? -11.417 -23.198 -6.207 1.00 44.88 117 PRO A C 1
ATOM 969 O O . PRO A 1 117 ? -11.862 -22.821 -7.317 1.00 44.88 117 PRO A O 1
#